Protein AF-A0A269XE31-F1 (afdb_monomer_lite)

Secondary structure (DSSP, 8-state):
--S-TT---SS-HHHHHHHHHHHH--HHHHHHHHHHHHHHHHS-STTPPTTSHHHHHHHHHHHHHHHSHHHHHTTHHHHHHH-

Structure (mmCIF, N/CA/C/O backbone):
data_AF-A0A269XE31-F1
#
_entry.id   AF-A0A269XE31-F1
#
loop_
_atom_site.group_PDB
_atom_site.id
_atom_site.type_symbol
_atom_site.label_atom_id
_atom_site.label_alt_id
_atom_site.label_comp_id
_atom_site.label_asym_id
_atom_site.label_entity_id
_atom_site.label_seq_id
_atom_site.pdbx_PDB_ins_code
_atom_site.Cartn_x
_atom_site.Cartn_y
_atom_site.Cartn_z
_atom_site.occupancy
_atom_site.B_iso_or_equiv
_atom_site.auth_seq_id
_atom_site.auth_comp_id
_atom_site.auth_asym_id
_atom_site.auth_atom_id
_atom_site.pdbx_PDB_model_num
ATOM 1 N N . THR A 1 1 ? 13.935 -11.097 -20.378 1.00 70.56 1 THR A N 1
ATOM 2 C CA . THR A 1 1 ? 13.994 -9.632 -20.229 1.00 70.56 1 THR A CA 1
ATOM 3 C C . THR A 1 1 ? 12.744 -9.068 -20.862 1.00 70.56 1 THR A C 1
ATOM 5 O O . THR A 1 1 ? 12.203 -9.714 -21.751 1.00 70.56 1 THR A O 1
ATOM 8 N N . LEU A 1 2 ? 12.250 -7.935 -20.375 1.00 83.50 2 LEU A N 1
ATOM 9 C CA . LEU A 1 2 ? 11.278 -7.147 -21.127 1.00 83.50 2 LEU A CA 1
ATOM 10 C C . LEU A 1 2 ? 12.088 -6.428 -22.220 1.00 83.50 2 LEU A C 1
ATOM 12 O O . LEU A 1 2 ? 12.949 -5.614 -21.891 1.00 83.50 2 LEU A O 1
ATOM 16 N N . GLY A 1 3 ? 11.975 -6.881 -23.474 1.00 88.19 3 GLY A N 1
ATOM 17 C CA . GLY A 1 3 ? 12.873 -6.511 -24.581 1.00 88.19 3 GLY A CA 1
ATOM 18 C C . GLY A 1 3 ? 13.719 -7.675 -25.123 1.00 88.19 3 GLY A C 1
ATOM 19 O O . GLY A 1 3 ? 13.438 -8.850 -24.881 1.00 88.19 3 GLY A O 1
ATOM 20 N N . LYS A 1 4 ? 14.770 -7.372 -25.893 1.00 90.94 4 LYS A N 1
ATOM 21 C CA . LYS A 1 4 ? 15.675 -8.387 -26.461 1.00 90.94 4 LYS A CA 1
ATOM 22 C C . LYS A 1 4 ? 16.602 -8.951 -25.381 1.00 90.94 4 LYS A C 1
ATOM 24 O O . LYS A 1 4 ? 16.824 -8.352 -24.330 1.00 90.94 4 LYS A O 1
ATOM 29 N N . ALA A 1 5 ? 17.200 -10.110 -25.650 1.00 88.62 5 ALA A N 1
ATOM 30 C CA . ALA A 1 5 ? 18.129 -10.755 -24.716 1.00 88.62 5 ALA A CA 1
ATOM 31 C C . ALA A 1 5 ? 19.418 -9.942 -24.469 1.00 88.62 5 ALA A C 1
ATOM 33 O O . ALA A 1 5 ? 20.042 -10.086 -23.422 1.00 88.62 5 ALA A O 1
ATOM 34 N N . SER A 1 6 ? 19.814 -9.101 -25.428 1.00 91.62 6 SER A N 1
ATOM 35 C CA . SER A 1 6 ? 20.985 -8.220 -25.340 1.00 91.62 6 SER A CA 1
ATOM 36 C C . SER A 1 6 ? 20.703 -6.875 -24.672 1.00 91.62 6 SER A C 1
ATOM 38 O O . SER A 1 6 ? 21.642 -6.110 -24.444 1.00 91.62 6 SER A O 1
ATOM 40 N N . ASP A 1 7 ? 19.432 -6.556 -24.421 1.00 91.56 7 ASP A N 1
ATOM 41 C CA . ASP A 1 7 ? 19.047 -5.245 -23.917 1.00 91.56 7 ASP A CA 1
ATOM 42 C C . ASP A 1 7 ? 19.431 -5.115 -22.441 1.00 91.56 7 ASP A C 1
ATOM 44 O O . ASP A 1 7 ? 19.356 -6.065 -21.656 1.00 91.56 7 ASP A O 1
ATOM 48 N N . LYS A 1 8 ? 19.872 -3.913 -22.069 1.00 90.50 8 LYS A N 1
ATOM 49 C CA . LYS A 1 8 ? 20.204 -3.554 -20.690 1.00 90.50 8 LYS A CA 1
ATOM 50 C C . LYS A 1 8 ? 19.094 -2.667 -20.124 1.00 90.50 8 LYS A C 1
ATOM 52 O O . LYS A 1 8 ? 18.524 -1.892 -20.890 1.00 90.50 8 LYS A O 1
ATOM 57 N N . PRO A 1 9 ? 18.810 -2.734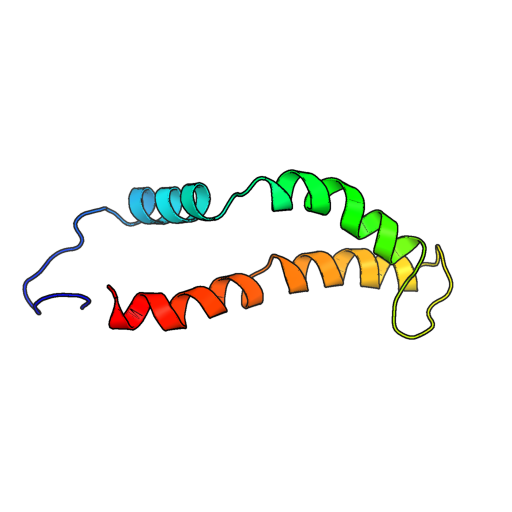 -18.811 1.00 91.38 9 PRO A N 1
ATOM 58 C CA . PRO A 1 9 ? 17.882 -1.807 -18.175 1.00 91.38 9 PRO A CA 1
ATOM 59 C C . PRO A 1 9 ? 18.283 -0.355 -18.449 1.00 91.38 9 PRO A C 1
ATOM 61 O O . PRO A 1 9 ? 19.448 0.008 -18.284 1.00 91.38 9 PRO A O 1
ATOM 64 N N . GLU A 1 10 ? 17.315 0.462 -18.856 1.00 92.69 10 GLU A N 1
ATOM 65 C CA . GLU A 1 10 ? 17.521 1.888 -19.134 1.00 92.69 10 GLU A CA 1
ATOM 66 C C . GLU A 1 10 ? 17.832 2.681 -17.855 1.00 92.69 10 GLU A C 1
ATOM 68 O O . GLU A 1 10 ? 18.642 3.607 -17.858 1.00 92.69 10 GLU A O 1
ATOM 73 N N . PHE A 1 11 ? 17.241 2.264 -16.734 1.00 94.44 11 PHE A N 1
ATOM 74 C CA . PHE A 1 11 ? 17.426 2.873 -15.422 1.00 94.44 11 PHE A CA 1
ATOM 75 C C . PHE A 1 11 ? 18.118 1.899 -14.470 1.00 94.44 11 PHE A C 1
ATOM 77 O O . PHE A 1 11 ? 17.881 0.691 -14.503 1.00 94.44 11 PHE A O 1
ATOM 84 N N . ASN A 1 12 ? 18.958 2.430 -13.578 1.00 96.00 12 ASN A N 1
ATOM 85 C CA . ASN A 1 12 ? 19.509 1.636 -12.483 1.00 96.00 12 ASN A CA 1
ATOM 86 C C . ASN A 1 12 ? 18.412 1.284 -11.454 1.00 96.00 12 ASN A C 1
ATOM 88 O O . ASN A 1 12 ? 17.357 1.920 -11.406 1.00 96.00 12 ASN A O 1
ATOM 92 N N . ASN A 1 13 ? 18.688 0.302 -10.591 1.00 94.88 13 ASN A N 1
ATOM 93 C CA . ASN A 1 13 ? 17.708 -0.218 -9.630 1.00 94.88 13 ASN A CA 1
ATOM 94 C C . ASN A 1 13 ? 17.141 0.852 -8.684 1.00 94.88 13 ASN A C 1
ATOM 96 O O . ASN A 1 13 ? 15.970 0.783 -8.322 1.00 94.88 13 ASN A O 1
ATOM 100 N N . PHE A 1 14 ? 17.950 1.840 -8.286 1.00 96.38 14 PHE A N 1
ATOM 101 C CA . PHE A 1 14 ? 17.503 2.903 -7.388 1.00 96.38 14 PHE A CA 1
ATOM 102 C C . PHE A 1 14 ? 16.542 3.862 -8.094 1.00 96.38 14 PHE A C 1
ATOM 104 O O . PHE A 1 14 ? 15.457 4.133 -7.586 1.00 96.38 14 PHE A O 1
ATOM 111 N N . THR A 1 15 ? 16.906 4.332 -9.290 1.00 96.75 15 THR A N 1
ATOM 112 C CA . THR A 1 15 ? 16.049 5.204 -10.103 1.00 96.75 15 THR A CA 1
ATOM 113 C C . THR A 1 15 ? 14.741 4.503 -10.466 1.00 96.75 15 THR A C 1
ATOM 115 O O . THR A 1 15 ? 13.680 5.105 -10.339 1.00 96.75 15 THR A O 1
ATOM 118 N N . TRP A 1 16 ? 14.789 3.222 -10.838 1.00 93.12 16 TRP A N 1
ATOM 119 C CA . TRP A 1 16 ? 13.591 2.425 -11.107 1.00 93.12 16 TRP A CA 1
ATOM 120 C C . TRP A 1 16 ? 12.672 2.305 -9.882 1.00 93.12 16 TRP A C 1
ATOM 122 O O . TRP A 1 16 ? 11.475 2.568 -9.989 1.00 93.12 16 TRP A O 1
ATOM 132 N N . ALA A 1 17 ? 13.222 1.992 -8.704 1.00 91.69 17 ALA A N 1
ATOM 133 C CA . ALA A 1 17 ? 12.438 1.912 -7.472 1.00 91.69 17 ALA A CA 1
ATOM 134 C C . ALA A 1 17 ? 11.810 3.266 -7.101 1.00 91.69 17 ALA A C 1
ATOM 136 O O . ALA A 1 17 ? 10.641 3.323 -6.727 1.00 91.69 17 ALA A O 1
ATOM 137 N N . ALA A 1 18 ? 12.552 4.366 -7.256 1.00 93.38 18 ALA A N 1
ATOM 138 C CA . ALA A 1 18 ? 12.031 5.709 -7.018 1.00 93.38 18 ALA A CA 1
ATOM 139 C C . ALA A 1 18 ? 10.856 6.046 -7.954 1.00 93.38 18 ALA A C 1
ATOM 141 O O . ALA A 1 18 ? 9.849 6.582 -7.498 1.00 93.38 18 ALA A O 1
ATOM 142 N N . MET A 1 19 ? 10.944 5.681 -9.240 1.00 93.19 19 MET A N 1
ATOM 143 C CA . MET A 1 19 ? 9.838 5.868 -10.187 1.00 93.19 19 MET A CA 1
ATOM 144 C C . MET A 1 19 ? 8.587 5.085 -9.777 1.00 93.19 19 MET A C 1
ATOM 146 O O . MET A 1 19 ? 7.493 5.634 -9.868 1.00 93.19 19 MET A O 1
ATOM 150 N N . LEU A 1 20 ? 8.728 3.850 -9.281 1.00 89.25 20 LEU A N 1
ATOM 151 C CA . LEU A 1 20 ? 7.590 3.069 -8.780 1.00 89.25 20 LEU A CA 1
ATOM 152 C C . LEU A 1 20 ? 6.880 3.756 -7.607 1.00 89.25 20 LEU A C 1
ATOM 154 O O . LEU A 1 20 ? 5.653 3.843 -7.604 1.00 89.25 20 LEU A O 1
ATOM 158 N N . PHE A 1 21 ? 7.637 4.287 -6.641 1.00 84.19 21 PHE A N 1
ATOM 159 C CA . PHE A 1 21 ? 7.061 5.039 -5.521 1.00 84.19 21 PHE A CA 1
ATOM 160 C C . PHE A 1 21 ? 6.359 6.319 -5.989 1.00 84.19 21 PHE A C 1
ATOM 162 O O . PHE A 1 21 ? 5.249 6.600 -5.546 1.00 84.19 21 PHE A O 1
ATOM 169 N N . CYS A 1 22 ? 6.959 7.073 -6.914 1.00 87.38 22 CYS A N 1
ATOM 170 C CA . CYS A 1 22 ? 6.346 8.289 -7.452 1.00 87.38 22 CYS A CA 1
ATOM 171 C C . CYS A 1 22 ? 5.080 8.006 -8.274 1.00 87.38 22 CYS A C 1
ATOM 173 O O . CYS A 1 22 ? 4.139 8.791 -8.224 1.00 87.38 22 CYS A O 1
ATOM 175 N N . ALA A 1 23 ? 5.048 6.906 -9.029 1.00 84.69 23 ALA A N 1
ATOM 176 C CA . ALA A 1 23 ? 3.910 6.553 -9.874 1.00 84.69 23 ALA A CA 1
ATOM 177 C C . ALA A 1 23 ? 2.698 6.056 -9.072 1.00 84.69 23 ALA A C 1
ATOM 179 O O . ALA A 1 23 ? 1.565 6.268 -9.495 1.00 84.69 23 ALA A O 1
ATOM 180 N N . GLY A 1 24 ? 2.920 5.384 -7.939 1.00 72.50 24 GLY A N 1
ATOM 181 C CA . GLY A 1 24 ? 1.833 4.762 -7.184 1.00 72.50 24 GLY A CA 1
ATOM 182 C C . GLY A 1 24 ? 1.341 5.527 -5.952 1.00 72.50 24 GLY A C 1
ATOM 183 O O . GLY A 1 24 ? 0.377 5.088 -5.329 1.00 72.50 24 GLY A O 1
ATOM 184 N N . ILE A 1 25 ? 1.943 6.669 -5.594 1.00 71.19 25 ILE A N 1
ATOM 185 C CA . ILE A 1 25 ? 1.399 7.545 -4.546 1.00 71.19 25 ILE A CA 1
ATOM 186 C C . ILE A 1 25 ? 0.384 8.515 -5.160 1.00 71.19 25 ILE A C 1
ATOM 188 O O . ILE A 1 25 ? 0.742 9.513 -5.781 1.00 71.19 25 ILE A O 1
ATOM 192 N N . GLY A 1 26 ? -0.902 8.204 -4.981 1.00 76.06 26 GLY A N 1
ATOM 193 C CA . GLY A 1 26 ? -2.025 9.032 -5.425 1.00 76.06 26 GLY A CA 1
ATOM 194 C C . GLY A 1 26 ? -2.679 9.844 -4.302 1.00 76.06 26 GLY A C 1
ATOM 195 O O . GLY A 1 26 ? -2.412 9.645 -3.117 1.00 76.06 26 GLY A O 1
ATOM 196 N N . SER A 1 27 ? -3.605 10.730 -4.680 1.00 79.06 27 SER A N 1
ATOM 197 C CA . SER A 1 27 ? -4.421 11.526 -3.746 1.00 79.06 27 SER A CA 1
ATOM 198 C C . SER A 1 27 ? -5.232 10.666 -2.769 1.00 79.06 27 SER A C 1
ATOM 200 O O . SER A 1 27 ? -5.499 11.092 -1.650 1.00 79.06 27 SER A O 1
ATOM 202 N N . ASP A 1 28 ? -5.587 9.449 -3.179 1.00 81.69 28 ASP A N 1
ATOM 203 C CA . ASP A 1 28 ? -6.391 8.516 -2.389 1.00 81.69 28 ASP A CA 1
ATOM 204 C C . ASP A 1 28 ? -5.653 8.027 -1.132 1.00 81.69 28 ASP A C 1
ATOM 206 O O . ASP A 1 28 ? -6.228 7.987 -0.048 1.00 81.69 28 ASP A O 1
ATOM 210 N N . ILE A 1 29 ? -4.340 7.784 -1.237 1.00 83.44 29 ILE A N 1
ATOM 211 C CA . ILE A 1 29 ? -3.494 7.405 -0.092 1.00 83.44 29 ILE A CA 1
ATOM 212 C C . ILE A 1 29 ? -3.413 8.547 0.926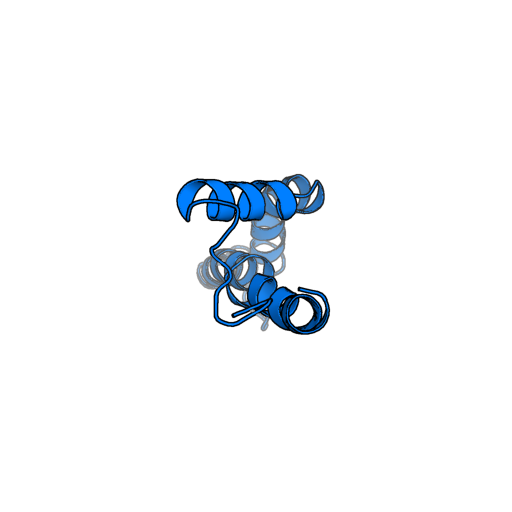 1.00 83.44 29 ILE A C 1
ATOM 214 O O . ILE A 1 29 ? -3.400 8.298 2.128 1.00 83.44 29 ILE A O 1
ATOM 218 N N . LEU A 1 30 ? -3.392 9.804 0.472 1.00 84.69 30 LEU A N 1
ATOM 219 C CA . LEU A 1 30 ? -3.379 10.959 1.378 1.00 84.69 30 LEU A CA 1
ATOM 220 C C . LEU A 1 30 ? -4.694 11.098 2.149 1.00 84.69 30 LEU A C 1
ATOM 222 O O . LEU A 1 30 ? -4.686 11.539 3.295 1.00 84.69 30 LEU A O 1
ATOM 226 N N . TYR A 1 31 ? -5.814 10.730 1.528 1.00 88.62 31 TYR A N 1
ATOM 227 C CA . TYR A 1 31 ? -7.119 10.760 2.173 1.00 88.62 31 TYR A CA 1
ATOM 228 C C . TYR A 1 31 ? -7.301 9.560 3.113 1.00 88.62 31 TYR A C 1
ATOM 230 O O . TYR A 1 31 ? -7.432 9.733 4.326 1.00 88.62 31 TYR A O 1
ATOM 238 N N . TRP A 1 32 ? -7.243 8.336 2.580 1.00 90.88 32 TRP A N 1
ATOM 239 C CA . TRP A 1 32 ? -7.501 7.116 3.348 1.00 90.88 32 TRP A CA 1
ATOM 240 C C . TRP A 1 32 ? -6.392 6.772 4.327 1.00 90.88 32 TRP A C 1
ATOM 242 O O . TRP A 1 32 ? -6.697 6.319 5.426 1.00 90.88 32 TRP A O 1
ATOM 252 N N . GLY A 1 33 ? -5.131 7.080 4.015 1.00 87.19 33 GLY A N 1
ATOM 253 C CA . GLY A 1 33 ? -4.017 6.857 4.938 1.00 87.19 33 GLY A CA 1
ATOM 254 C C . GLY A 1 33 ? -4.188 7.588 6.274 1.00 87.19 33 GLY A C 1
ATOM 255 O O . GLY A 1 33 ? -3.660 7.144 7.291 1.00 87.19 33 GLY A O 1
ATOM 256 N N . VAL A 1 34 ? -4.969 8.674 6.299 1.00 88.00 34 VAL A N 1
ATOM 257 C CA . VAL A 1 34 ? -5.257 9.434 7.521 1.00 88.00 34 VAL A CA 1
ATOM 258 C C . VAL A 1 34 ? -6.512 8.935 8.241 1.00 88.00 34 VAL A C 1
ATOM 260 O O . VAL A 1 34 ? -6.555 9.008 9.470 1.00 88.00 34 VAL A O 1
ATOM 263 N N . ILE A 1 35 ? -7.527 8.440 7.523 1.00 93.44 35 ILE A N 1
ATOM 264 C CA . ILE A 1 35 ? -8.855 8.175 8.109 1.00 93.44 35 ILE A CA 1
ATOM 265 C C . ILE A 1 35 ? -9.216 6.693 8.259 1.00 93.44 35 ILE A C 1
ATOM 267 O O . ILE A 1 35 ? -10.053 6.350 9.092 1.00 93.44 35 ILE A O 1
ATOM 271 N N . GLU A 1 36 ? -8.612 5.807 7.469 1.00 94.06 36 GLU A N 1
ATOM 272 C CA . GLU A 1 36 ? -9.034 4.407 7.344 1.00 94.06 36 GLU A CA 1
ATOM 273 C C . GLU A 1 36 ? -8.907 3.646 8.669 1.00 94.06 36 GLU A C 1
ATOM 275 O O . GLU A 1 36 ? -9.828 2.940 9.084 1.00 94.06 36 GLU A O 1
ATOM 280 N N . TRP A 1 37 ? -7.803 3.849 9.390 1.00 93.44 37 TRP A N 1
ATOM 281 C CA . TRP A 1 37 ? -7.589 3.232 10.700 1.00 93.44 37 TRP A CA 1
ATOM 282 C C . TRP A 1 37 ? -8.694 3.619 11.695 1.00 93.44 37 TRP A C 1
ATOM 284 O O . TRP A 1 37 ? -9.160 2.781 12.467 1.00 93.44 37 TRP A O 1
ATOM 294 N N . ALA A 1 38 ? -9.141 4.880 11.668 1.00 94.44 38 ALA A N 1
ATOM 295 C CA . ALA A 1 38 ? -10.149 5.387 12.592 1.00 94.44 38 ALA A CA 1
ATOM 296 C C . ALA A 1 38 ? -11.507 4.750 12.294 1.00 94.44 38 ALA A C 1
ATOM 298 O O . ALA A 1 38 ? -12.226 4.369 13.218 1.00 94.44 38 ALA A O 1
ATOM 299 N N . PHE A 1 39 ? -11.819 4.571 11.008 1.00 94.25 39 PHE A N 1
ATOM 300 C CA . PHE A 1 39 ? -13.012 3.860 10.574 1.00 94.25 39 PHE A CA 1
ATOM 301 C C . PHE A 1 39 ? -13.020 2.416 11.089 1.00 94.25 39 PHE A C 1
ATOM 303 O O . PHE A 1 39 ? -13.977 2.014 11.746 1.00 94.25 39 PHE A O 1
ATOM 310 N N . TYR A 1 40 ? -11.934 1.662 10.890 1.00 95.25 40 TYR A N 1
ATOM 311 C CA . TYR A 1 40 ? -11.841 0.278 11.367 1.00 95.25 40 TYR A CA 1
ATOM 312 C C . TYR A 1 40 ? -11.808 0.147 12.888 1.00 95.25 40 TYR A C 1
ATOM 314 O O . TYR A 1 40 ? -12.242 -0.867 13.423 1.00 95.25 40 TYR A O 1
ATOM 322 N N . TYR A 1 41 ? -11.340 1.166 13.603 1.00 95.81 41 TYR A N 1
ATOM 323 C CA . TYR A 1 41 ? -11.382 1.166 15.061 1.00 95.81 41 TYR A CA 1
ATOM 324 C C . TYR A 1 41 ? -12.798 1.424 15.606 1.00 95.81 41 TYR A C 1
ATOM 326 O O . TYR A 1 41 ? -13.211 0.829 16.606 1.00 95.81 41 TYR A O 1
ATOM 334 N N . GLN A 1 42 ? -13.564 2.298 14.945 1.00 95.94 42 GLN A N 1
ATOM 335 C CA . GLN A 1 42 ? -14.927 2.657 15.346 1.00 95.94 42 GLN A CA 1
ATOM 336 C C . GLN A 1 42 ? -15.972 1.641 14.880 1.00 95.94 42 GLN A C 1
ATOM 338 O O . GLN A 1 42 ? -16.902 1.335 15.627 1.00 95.94 42 GLN A O 1
ATOM 343 N N . VAL A 1 43 ? -15.824 1.110 13.670 1.00 94.94 43 VAL A N 1
ATOM 344 C CA . VAL A 1 43 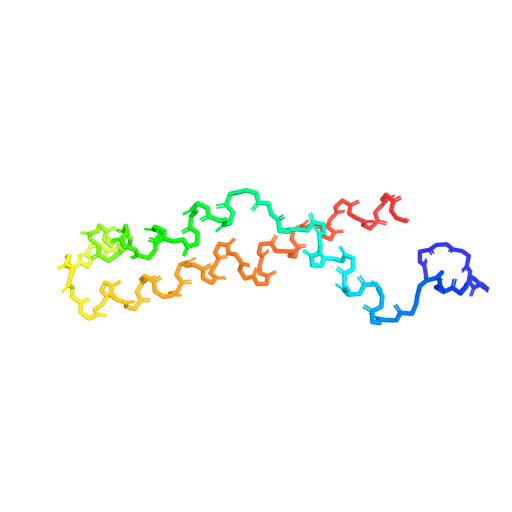? -16.743 0.151 13.048 1.00 94.94 43 VAL A CA 1
ATOM 345 C C . VAL A 1 43 ? -15.934 -1.064 12.578 1.00 94.94 43 VAL A C 1
ATOM 347 O O . VAL A 1 43 ? -15.729 -1.257 11.378 1.00 94.94 43 VAL A O 1
ATOM 350 N N . PRO A 1 44 ? -15.409 -1.871 13.518 1.00 93.50 44 PRO A N 1
ATOM 351 C CA . PRO A 1 44 ? -14.549 -2.988 13.167 1.00 93.50 44 PRO A CA 1
ATOM 352 C C . PRO A 1 44 ? -15.327 -4.111 12.460 1.00 93.50 44 PRO A C 1
ATOM 354 O O . PRO A 1 44 ? -16.513 -4.329 12.732 1.00 93.50 44 PRO A O 1
ATOM 357 N N . PRO A 1 45 ? -14.662 -4.859 11.564 1.00 88.62 45 PRO A N 1
ATOM 358 C CA . PRO A 1 45 ? -15.253 -6.007 10.894 1.00 88.62 45 PRO A CA 1
ATOM 359 C C . PRO A 1 45 ? -15.394 -7.200 11.853 1.00 88.62 45 PRO A C 1
ATOM 361 O O . PRO A 1 45 ? -14.949 -7.173 13.000 1.00 88.62 45 PRO A O 1
ATOM 364 N N . ASN A 1 46 ? -16.011 -8.278 11.363 1.00 89.62 46 ASN A N 1
ATOM 365 C CA . ASN A 1 46 ? -16.079 -9.580 12.044 1.00 89.62 46 ASN A CA 1
ATOM 366 C C . ASN A 1 46 ? -16.750 -9.570 13.431 1.00 89.62 46 ASN A C 1
ATOM 368 O O . ASN A 1 46 ? -16.553 -10.486 14.222 1.00 89.62 46 ASN A O 1
ATOM 372 N N . GLY A 1 47 ? -17.580 -8.563 13.716 1.00 89.00 47 GLY A N 1
ATOM 373 C CA . GLY A 1 47 ? -18.361 -8.491 14.954 1.00 89.00 47 GLY A CA 1
ATOM 374 C C . GLY A 1 47 ? -17.563 -8.077 16.191 1.00 89.00 47 GLY A C 1
ATOM 375 O O . GLY A 1 47 ? -18.098 -8.160 17.298 1.00 89.00 47 GLY A O 1
ATOM 376 N N . ALA A 1 48 ? -16.321 -7.611 16.028 1.00 93.25 48 ALA A N 1
ATOM 377 C CA . ALA A 1 48 ? -15.550 -7.065 17.137 1.00 93.25 48 ALA A CA 1
ATOM 378 C C . ALA A 1 48 ? -16.247 -5.850 17.760 1.00 93.25 48 ALA A C 1
ATOM 380 O O . ALA A 1 48 ? -16.978 -5.095 17.111 1.00 93.25 48 ALA A O 1
ATOM 381 N N . LYS A 1 49 ? -16.018 -5.638 19.057 1.00 95.50 49 LYS A N 1
ATOM 382 C CA . LYS A 1 49 ? -16.578 -4.476 19.745 1.00 95.50 49 LYS A CA 1
ATOM 383 C C . LYS A 1 49 ? -15.836 -3.210 19.313 1.00 95.50 49 LYS A C 1
ATOM 385 O O . LYS A 1 49 ? -14.608 -3.178 19.315 1.00 95.50 49 LYS A O 1
ATOM 390 N N . SER A 1 50 ? -16.588 -2.158 19.001 1.00 96.25 50 SER A N 1
ATOM 391 C CA . SER A 1 50 ? -16.047 -0.823 18.717 1.00 96.25 50 SER A CA 1
ATOM 392 C C . SER A 1 50 ? -15.072 -0.360 19.806 1.00 96.25 50 SER A C 1
ATOM 394 O O . SER A 1 50 ? -15.341 -0.549 20.996 1.00 96.25 50 SER A O 1
ATOM 396 N N . MET A 1 51 ? -13.957 0.246 19.387 1.00 95.06 51 MET A N 1
ATOM 397 C CA . MET A 1 51 ? -12.909 0.796 20.255 1.00 95.06 51 MET A CA 1
ATOM 398 C C . MET A 1 51 ? -12.323 -0.206 21.267 1.00 95.06 51 MET A C 1
ATOM 400 O O . MET A 1 51 ? -11.972 0.157 22.389 1.00 95.06 51 MET A O 1
ATOM 404 N N . SER A 1 52 ? -12.265 -1.484 20.892 1.00 96.44 52 SER A N 1
ATOM 405 C CA . SER A 1 52 ? -11.624 -2.547 21.672 1.00 96.44 52 SER A CA 1
ATOM 406 C C . SER A 1 52 ? -10.212 -2.845 21.168 1.00 96.44 52 SER A C 1
ATOM 408 O O . SER A 1 52 ? -9.842 -2.455 20.060 1.00 96.44 52 SER A O 1
ATOM 410 N N . ASP A 1 53 ? -9.442 -3.610 21.941 1.00 95.56 53 ASP A N 1
ATOM 411 C CA . ASP A 1 53 ? -8.114 -4.067 21.515 1.00 95.56 53 ASP A CA 1
ATOM 412 C C . ASP A 1 53 ? -8.171 -4.909 20.230 1.00 95.56 53 ASP A C 1
ATOM 414 O O . ASP A 1 53 ? -7.281 -4.826 19.387 1.00 95.56 53 ASP A O 1
ATOM 418 N N . GLU A 1 54 ? -9.244 -5.682 20.037 1.00 95.25 54 GLU A N 1
ATOM 419 C CA . GLU A 1 54 ? -9.462 -6.446 18.806 1.00 95.25 54 GLU A CA 1
ATOM 420 C C . GLU A 1 54 ? -9.737 -5.517 17.611 1.00 95.25 54 GLU A C 1
ATOM 422 O O . GLU A 1 54 ? -9.173 -5.696 16.532 1.00 95.25 54 GLU A O 1
ATOM 427 N N . ALA A 1 55 ? -10.533 -4.460 17.813 1.00 96.12 55 ALA A N 1
ATOM 428 C CA . ALA A 1 55 ? -10.761 -3.437 16.792 1.00 96.12 55 ALA A CA 1
ATOM 429 C C . ALA A 1 55 ? -9.459 -2.725 16.394 1.00 96.12 55 ALA A C 1
ATOM 431 O O . ALA A 1 55 ? -9.246 -2.437 15.217 1.00 96.12 55 ALA A O 1
ATOM 432 N N . LEU A 1 56 ? -8.566 -2.475 17.359 1.00 94.81 56 LEU A N 1
ATOM 433 C CA . LEU A 1 56 ? -7.253 -1.888 17.093 1.00 94.81 56 LEU A CA 1
ATOM 434 C C . LEU A 1 56 ? -6.383 -2.817 16.237 1.00 94.81 56 LEU A C 1
ATOM 436 O O . LEU A 1 56 ? -5.719 -2.353 15.308 1.00 94.81 56 LEU A O 1
ATOM 440 N N . GLN A 1 57 ? -6.417 -4.127 16.497 1.00 94.38 57 GLN A N 1
ATOM 441 C CA . GLN A 1 57 ? -5.713 -5.102 15.660 1.00 94.38 57 GLN A CA 1
ATOM 442 C C . GLN A 1 57 ? -6.217 -5.048 14.215 1.00 94.38 57 GLN A C 1
ATOM 444 O O . GLN A 1 57 ? -5.405 -4.876 13.304 1.00 94.38 57 GLN A O 1
ATOM 449 N N . TYR A 1 58 ? -7.536 -5.076 13.996 1.00 94.44 58 TYR A N 1
ATOM 450 C CA . TYR A 1 58 ? -8.093 -4.949 12.647 1.00 94.44 58 TYR A CA 1
ATOM 451 C C . TYR A 1 58 ? -7.717 -3.624 11.976 1.00 94.44 58 TYR A C 1
ATOM 453 O O . TYR A 1 58 ? -7.324 -3.633 10.810 1.00 94.44 58 TYR A O 1
ATOM 461 N N . ALA A 1 59 ? -7.760 -2.505 12.706 1.00 94.31 59 ALA A N 1
ATOM 462 C CA . ALA A 1 59 ? -7.403 -1.189 12.175 1.00 94.31 59 ALA A CA 1
ATOM 463 C C . ALA A 1 59 ? -5.963 -1.119 11.644 1.00 94.31 59 ALA A C 1
ATOM 465 O O . ALA A 1 59 ? -5.709 -0.447 10.647 1.00 94.31 59 ALA A O 1
ATOM 466 N N . THR A 1 60 ? -5.028 -1.842 12.265 1.00 90.88 60 THR A N 1
ATOM 467 C CA . THR A 1 60 ? -3.634 -1.915 11.789 1.00 90.88 60 THR A CA 1
ATOM 468 C C . THR A 1 60 ? -3.439 -2.903 10.635 1.00 90.88 60 THR A C 1
ATOM 470 O O . THR A 1 60 ? -2.618 -2.669 9.749 1.00 90.88 60 THR A O 1
ATOM 473 N N . GLN A 1 61 ? -4.199 -4.001 10.613 1.00 92.81 61 GLN A N 1
ATOM 474 C CA . GLN A 1 61 ? -4.070 -5.053 9.603 1.00 92.81 61 GLN A CA 1
ATOM 475 C C . GLN A 1 61 ? -4.700 -4.663 8.263 1.00 92.81 61 GLN A C 1
ATOM 477 O O . GLN A 1 61 ? -4.100 -4.907 7.215 1.00 92.81 61 GLN A O 1
ATOM 482 N N . TYR A 1 62 ? -5.887 -4.051 8.279 1.00 92.25 62 TYR A N 1
ATOM 483 C CA . TYR A 1 62 ? -6.628 -3.748 7.051 1.00 92.25 62 TYR A CA 1
ATOM 484 C C . TYR A 1 62 ? -5.930 -2.708 6.177 1.00 92.25 62 TYR A C 1
ATOM 486 O O . TYR A 1 62 ? -5.862 -2.900 4.966 1.00 92.25 62 TYR A O 1
ATOM 494 N N . GLY A 1 63 ? -5.315 -1.682 6.774 1.00 90.06 63 GLY A N 1
ATOM 495 C CA . GLY A 1 63 ? -4.514 -0.724 6.006 1.00 90.06 63 GLY A CA 1
ATOM 496 C C . GLY A 1 63 ? -3.361 -1.410 5.262 1.00 90.06 63 GLY A C 1
ATOM 497 O O . GLY A 1 63 ? -3.146 -1.181 4.074 1.00 90.06 63 GLY A O 1
ATOM 498 N N . MET A 1 64 ? -2.662 -2.347 5.913 1.00 89.69 64 MET A N 1
ATOM 499 C CA . MET A 1 64 ? -1.610 -3.136 5.257 1.00 89.69 64 MET A CA 1
ATOM 500 C C . MET A 1 64 ? -2.155 -4.099 4.199 1.00 89.69 64 MET A C 1
ATOM 502 O O . MET A 1 64 ? -1.469 -4.383 3.221 1.00 89.69 64 MET A O 1
ATOM 506 N N . PHE A 1 65 ? -3.371 -4.611 4.366 1.00 91.25 65 PHE A N 1
ATOM 507 C CA . PHE A 1 65 ? -4.013 -5.446 3.357 1.00 91.25 65 PHE A CA 1
ATOM 508 C C . PHE A 1 65 ? -4.389 -4.640 2.101 1.00 91.25 65 PHE A C 1
ATOM 510 O O . PHE A 1 65 ? -4.100 -5.082 0.990 1.00 91.25 65 PHE A O 1
ATOM 517 N N . HIS A 1 66 ? -4.966 -3.449 2.270 1.00 90.81 66 HIS A N 1
ATOM 518 C CA . HIS A 1 66 ? -5.402 -2.587 1.168 1.00 90.81 66 HIS A CA 1
ATOM 519 C C . HIS A 1 66 ? -4.267 -1.866 0.442 1.00 90.81 66 HIS A C 1
ATOM 521 O O . HIS A 1 66 ? -4.369 -1.649 -0.761 1.00 90.81 66 HIS A O 1
ATOM 527 N N . TRP A 1 67 ? -3.190 -1.509 1.145 1.00 88.62 67 TRP A N 1
ATOM 528 C CA . TRP A 1 67 ? -2.122 -0.662 0.590 1.00 88.62 67 TRP A CA 1
ATOM 529 C C . TRP A 1 67 ? -0.742 -1.326 0.587 1.00 88.62 67 TRP A C 1
ATOM 531 O O . TRP A 1 67 ? 0.227 -0.765 0.068 1.00 88.62 67 TRP A O 1
ATOM 541 N N . GLY A 1 68 ? -0.630 -2.518 1.173 1.00 88.75 68 GLY A N 1
ATOM 542 C CA . GLY A 1 68 ? 0.605 -3.288 1.233 1.00 88.75 68 GLY A CA 1
ATOM 543 C C . GLY A 1 68 ? 0.834 -4.168 0.001 1.00 88.75 68 GLY A C 1
ATOM 544 O O . GLY A 1 68 ? 0.184 -4.002 -1.031 1.00 88.75 68 GLY A O 1
ATOM 545 N N . PRO A 1 69 ? 1.764 -5.136 0.081 1.00 90.50 69 PRO A N 1
ATOM 546 C CA . PRO A 1 69 ? 2.299 -5.840 -1.088 1.00 90.50 69 PRO A CA 1
ATOM 547 C C . PRO A 1 69 ? 1.258 -6.497 -2.004 1.00 90.50 69 PRO A C 1
ATOM 549 O O . PRO A 1 69 ? 1.456 -6.536 -3.216 1.00 90.50 69 PRO A O 1
ATOM 552 N N . ILE A 1 70 ? 0.147 -6.990 -1.444 1.00 92.06 70 ILE A N 1
ATOM 553 C CA . ILE A 1 70 ? -0.939 -7.614 -2.213 1.00 92.06 70 ILE A CA 1
ATOM 554 C C . ILE A 1 70 ? -1.564 -6.634 -3.211 1.00 92.06 70 ILE A C 1
ATOM 556 O O . ILE A 1 70 ? -1.780 -7.009 -4.361 1.00 92.06 70 ILE A O 1
ATOM 560 N N . ALA A 1 71 ? -1.807 -5.386 -2.807 1.00 88.69 71 ALA A N 1
ATOM 561 C CA . ALA A 1 71 ? -2.407 -4.379 -3.676 1.00 88.69 71 ALA A CA 1
ATOM 562 C C . ALA A 1 71 ? -1.502 -4.057 -4.872 1.00 88.69 71 ALA A C 1
ATOM 564 O O . ALA A 1 71 ? -1.953 -4.013 -6.015 1.00 88.69 71 ALA A O 1
ATOM 565 N N . TRP A 1 72 ? -0.196 -3.931 -4.624 1.00 88.88 72 TRP A N 1
ATOM 566 C CA . TRP A 1 72 ? 0.798 -3.657 -5.663 1.00 88.88 72 TRP A CA 1
ATOM 567 C C . TRP A 1 72 ? 1.039 -4.843 -6.598 1.00 88.88 72 TRP A C 1
ATOM 569 O O . TRP A 1 72 ? 1.312 -4.644 -7.781 1.00 88.88 72 TRP A O 1
ATOM 579 N N . ALA A 1 73 ? 0.916 -6.077 -6.100 1.00 92.12 73 ALA A N 1
ATOM 580 C CA . ALA A 1 73 ? 1.119 -7.283 -6.900 1.00 92.12 73 ALA A CA 1
ATOM 581 C C . ALA A 1 73 ? 0.146 -7.373 -8.088 1.00 92.12 73 ALA A C 1
ATOM 583 O O . ALA A 1 73 ? 0.504 -7.912 -9.135 1.00 92.12 73 ALA A O 1
ATOM 584 N N . ILE A 1 74 ? -1.054 -6.800 -7.963 1.00 91.06 74 ILE A N 1
ATOM 585 C CA . ILE A 1 74 ? -2.056 -6.787 -9.036 1.00 91.06 74 ILE A CA 1
ATOM 586 C C . ILE A 1 74 ? -1.545 -6.014 -10.263 1.00 91.06 74 ILE A C 1
ATOM 588 O O . ILE A 1 74 ? -1.822 -6.420 -11.391 1.00 91.06 74 ILE A O 1
ATOM 592 N N . TYR A 1 75 ? -0.733 -4.965 -10.078 1.00 89.56 75 TYR A N 1
ATOM 593 C CA . TYR A 1 75 ? -0.176 -4.180 -11.187 1.00 89.56 75 TYR A CA 1
ATOM 594 C C . TYR A 1 75 ? 0.809 -4.959 -12.062 1.00 89.56 75 TYR A C 1
ATOM 596 O O . TYR A 1 75 ? 1.022 -4.590 -13.215 1.00 89.56 75 TYR A O 1
ATOM 604 N N . VAL A 1 76 ? 1.368 -6.068 -11.566 1.00 91.44 76 VAL A N 1
ATOM 605 C CA . VAL A 1 76 ? 2.257 -6.930 -12.357 1.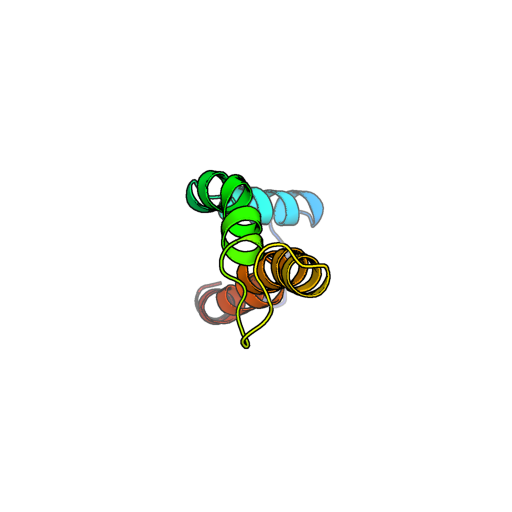00 91.44 76 VAL A CA 1
ATOM 606 C C . VAL A 1 76 ? 1.509 -7.561 -13.536 1.00 91.44 76 VAL A C 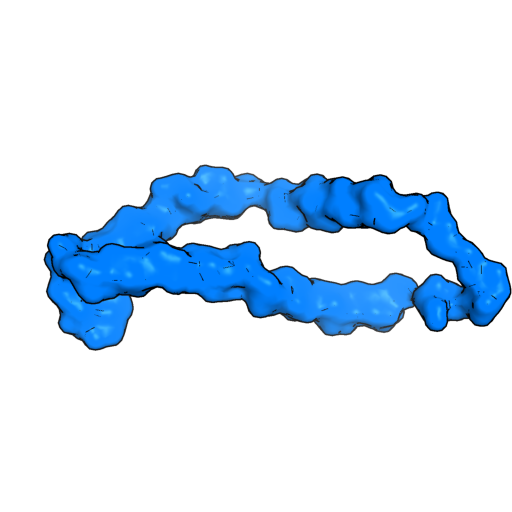1
ATOM 608 O O . VAL A 1 76 ? 2.086 -7.710 -14.611 1.00 91.44 76 VAL A O 1
ATOM 611 N N . LEU A 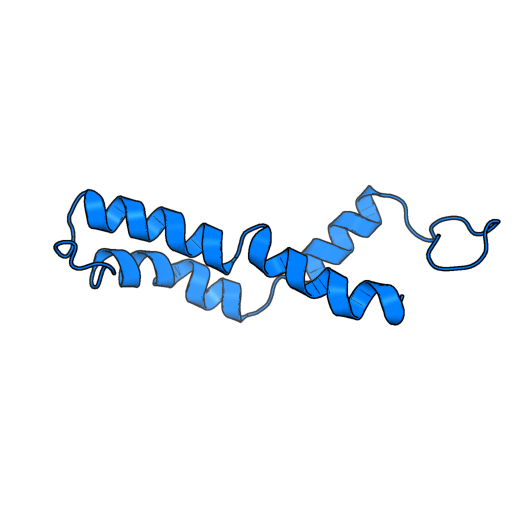1 77 ? 0.219 -7.884 -13.370 1.00 92.69 77 LEU A N 1
ATOM 612 C CA . LEU A 1 77 ? -0.589 -8.546 -14.400 1.00 92.69 77 LEU A CA 1
ATOM 613 C C . LEU A 1 77 ? -0.664 -7.749 -15.714 1.00 92.69 77 LEU A C 1
ATOM 615 O O . LEU A 1 77 ? -0.339 -8.327 -16.750 1.00 92.69 77 LEU A O 1
ATOM 619 N N . PRO A 1 78 ? -1.052 -6.457 -15.722 1.00 90.56 78 PRO A N 1
ATOM 620 C CA . PRO A 1 78 ? -0.995 -5.645 -16.933 1.00 90.56 78 PRO A CA 1
ATOM 621 C C . PRO A 1 78 ? 0.428 -5.192 -17.288 1.00 90.56 78 PRO A C 1
ATOM 623 O O . PRO A 1 78 ? 0.710 -4.999 -18.467 1.00 90.56 78 PRO A O 1
ATOM 626 N N . ALA A 1 79 ? 1.335 -5.036 -16.317 1.00 89.75 79 ALA A N 1
ATOM 627 C CA . ALA A 1 79 ? 2.689 -4.552 -16.592 1.00 89.75 79 ALA A CA 1
ATOM 628 C C . ALA A 1 79 ? 3.521 -5.531 -17.435 1.00 89.75 79 ALA A C 1
ATOM 630 O O . ALA A 1 79 ? 4.288 -5.090 -18.281 1.00 89.75 79 ALA A O 1
ATOM 631 N N . LEU A 1 80 ? 3.363 -6.845 -17.240 1.00 90.44 80 LEU A N 1
ATOM 632 C CA . LEU A 1 80 ? 4.129 -7.857 -17.977 1.00 90.44 80 LEU A CA 1
ATOM 633 C C . LEU A 1 80 ? 3.876 -7.889 -19.499 1.00 90.44 80 LEU A C 1
ATOM 635 O O . LEU A 1 80 ? 4.857 -7.982 -20.228 1.00 90.44 80 LEU A O 1
ATOM 639 N N . PRO A 1 81 ? 2.627 -7.866 -20.011 1.00 90.56 81 PRO A N 1
ATOM 640 C CA . PRO A 1 81 ? 2.374 -7.866 -21.454 1.00 90.56 81 PRO A CA 1
ATOM 641 C C . PRO A 1 81 ? 2.522 -6.491 -22.120 1.00 90.56 81 PRO A C 1
ATOM 643 O O . PRO A 1 81 ? 2.680 -6.438 -23.336 1.00 90.56 81 PRO A O 1
ATOM 646 N N . ILE A 1 82 ? 2.401 -5.394 -21.361 1.00 87.38 82 ILE A N 1
ATOM 647 C CA . ILE A 1 82 ? 2.581 -4.027 -21.882 1.00 87.38 82 ILE A CA 1
ATOM 648 C C . ILE A 1 82 ? 4.069 -3.656 -21.945 1.00 87.38 82 ILE A C 1
ATOM 650 O O . ILE A 1 82 ? 4.469 -2.907 -22.836 1.00 87.38 82 ILE A O 1
ATOM 654 N N . GLY A 1 83 ? 4.842 -4.129 -20.963 1.00 77.56 83 GLY A N 1
ATOM 655 C CA . GLY A 1 83 ? 6.257 -3.816 -20.777 1.00 77.56 83 GLY A CA 1
ATOM 656 C C . GLY A 1 83 ? 7.210 -4.547 -21.706 1.00 77.56 83 GLY A C 1
ATOM 657 O O . GLY A 1 83 ? 6.836 -5.565 -22.328 1.00 77.56 83 GLY A O 1
#

Radius of gyration: 18.3 Å; chains: 1; bounding box: 39×22×48 Å

pLDDT: mean 90.24, std 5.57, range [70.56, 96.75]

Foldseek 3Di:
DLDDPPDDDPDDPVVVVVVVVVVPDDPVCVVCVVCVLVCQQQPNPPPDDRNDPVSNVRSVVVCCVCPNDVVVVVVVVVVVVVD

Sequence (83 aa):
TLGKASDKPEFNNFTWAAMLFCAGIGSDILYWGVIEWAFYYQVPPNGAKSMSDEALQYATQYGMFHWGPIAWAIYVLPALPIG

Organism: NCBI:txid152332

InterPro domains:
  IPR000060 BCCT transporter family [PF02028] (2-82)
  IPR000060 BCCT transporter family [PTHR30047] (2-82)